Protein AF-A0A6G3U8G5-F1 (afdb_monomer_lite)

Organism: NCBI:txid2706093

Foldseek 3Di:
DDDDDDDDDDDDPDDDDDDDDDDDDDDDDDDPPDDDPDFDDWPPDTDPDPVVVVVVLVCVQVVHPPVHDDPDPDDDDHSDGPD

Secondary structure (DSSP, 8-state):
-PPP----SS--S------SS------------S--S--EEETTEEESSHHHHHHHHHHHHHT-GGG-----SSPP-------

pLDDT: mean 77.38, std 16.59, range [36.38, 94.62]

Radius of gyration: 19.88 Å; chains: 1; bounding box: 32×29×50 Å

Structure (mmCIF, N/CA/C/O backbone):
data_AF-A0A6G3U8G5-F1
#
_entry.id   AF-A0A6G3U8G5-F1
#
loop_
_atom_site.group_PDB
_atom_site.id
_atom_site.type_symbol
_atom_site.label_atom_id
_atom_site.label_alt_id
_atom_site.label_comp_id
_atom_site.label_asym_id
_atom_site.label_entity_id
_atom_site.label_seq_id
_atom_site.pdbx_PDB_ins_code
_atom_site.Cartn_x
_atom_site.Cartn_y
_atom_site.Cartn_z
_atom_site.occupancy
_atom_site.B_iso_or_equiv
_atom_site.auth_seq_id
_atom_site.auth_comp_id
_atom_site.auth_asym_id
_atom_site.auth_atom_id
_atom_site.pdbx_PDB_model_num
ATOM 1 N N . MET A 1 1 ? -18.973 1.947 22.185 1.00 36.38 1 MET A N 1
ATOM 2 C CA . MET A 1 1 ? -17.808 2.760 22.586 1.00 36.38 1 MET A CA 1
ATOM 3 C C . MET A 1 1 ? -16.565 2.067 22.068 1.00 36.38 1 MET A C 1
ATOM 5 O O . MET A 1 1 ? -16.273 0.973 22.532 1.00 36.38 1 MET A O 1
ATOM 9 N N . ALA A 1 2 ? -15.916 2.643 21.058 1.00 40.44 2 ALA A N 1
ATOM 10 C CA . ALA A 1 2 ? -14.589 2.219 20.626 1.00 40.44 2 ALA A CA 1
ATOM 11 C C . ALA A 1 2 ? -13.570 2.941 21.518 1.00 40.44 2 ALA A C 1
ATOM 13 O O . ALA A 1 2 ? -13.677 4.154 21.694 1.00 40.44 2 ALA A O 1
ATOM 14 N N . GLY A 1 3 ? -12.667 2.191 22.151 1.00 38.66 3 GLY A N 1
ATOM 15 C CA . GLY A 1 3 ? -11.613 2.758 22.988 1.00 38.66 3 GLY A CA 1
ATOM 16 C C . GLY A 1 3 ? -10.639 3.563 22.133 1.00 38.66 3 GLY A C 1
ATOM 17 O O . GLY A 1 3 ? -10.245 3.119 21.057 1.00 38.66 3 GLY A O 1
ATOM 18 N N . VAL A 1 4 ? -10.283 4.757 22.599 1.00 41.38 4 VAL A N 1
ATOM 19 C CA . VAL A 1 4 ? -9.245 5.582 21.980 1.00 41.38 4 VAL A CA 1
ATOM 20 C C . VAL A 1 4 ? -7.902 5.106 22.525 1.00 41.38 4 VAL A C 1
ATOM 22 O O . VAL A 1 4 ? -7.681 5.155 23.732 1.00 41.38 4 VAL A O 1
ATOM 25 N N . ILE A 1 5 ? -7.015 4.643 21.646 1.00 50.62 5 ILE A N 1
ATOM 26 C CA . ILE A 1 5 ? -5.613 4.375 21.984 1.00 50.62 5 ILE A CA 1
ATOM 27 C C . ILE A 1 5 ? -4.818 5.606 21.543 1.00 50.62 5 ILE A C 1
ATOM 29 O O . ILE A 1 5 ? -4.593 5.810 20.353 1.00 50.62 5 ILE A O 1
ATOM 33 N N . THR A 1 6 ? -4.437 6.462 22.490 1.00 44.66 6 THR A N 1
ATOM 34 C CA . THR A 1 6 ? -3.488 7.561 22.257 1.00 44.66 6 THR A CA 1
ATOM 35 C C . THR A 1 6 ? -2.074 7.073 22.545 1.00 44.66 6 THR A C 1
ATOM 37 O O . THR A 1 6 ? -1.803 6.625 23.656 1.00 44.66 6 THR A O 1
ATOM 40 N N . ALA A 1 7 ? -1.173 7.186 21.568 1.00 49.84 7 ALA A N 1
ATOM 41 C CA . ALA A 1 7 ? 0.249 6.906 21.742 1.00 49.84 7 ALA A CA 1
ATOM 42 C C . ALA A 1 7 ? 1.056 8.205 21.596 1.00 49.84 7 ALA A C 1
ATOM 44 O O . ALA A 1 7 ? 0.991 8.864 20.559 1.00 49.84 7 ALA A O 1
ATOM 45 N N . SER A 1 8 ? 1.831 8.553 22.623 1.00 43.62 8 SER A N 1
ATOM 46 C CA . SER A 1 8 ? 2.833 9.622 22.589 1.00 43.62 8 SER A CA 1
ATOM 47 C C . SER A 1 8 ? 4.040 9.210 23.447 1.00 43.62 8 SER A C 1
ATOM 49 O O . SER A 1 8 ? 3.895 9.105 24.660 1.00 43.62 8 SER A O 1
ATOM 51 N N . GLU A 1 9 ? 5.197 9.003 22.794 1.00 51.28 9 GLU A N 1
ATOM 52 C CA . GLU A 1 9 ? 6.565 8.796 23.350 1.00 51.28 9 GLU A CA 1
ATOM 53 C C . GLU A 1 9 ? 6.944 7.380 23.894 1.00 51.28 9 GLU A C 1
ATOM 55 O O . GLU A 1 9 ? 6.048 6.556 24.091 1.00 51.28 9 GLU A O 1
ATOM 60 N N . PRO A 1 10 ? 8.247 6.972 23.878 1.00 58.56 10 PRO A N 1
ATOM 61 C CA . PRO A 1 10 ? 8.741 5.901 23.011 1.00 58.56 10 PRO A CA 1
ATOM 62 C C . PRO A 1 10 ? 8.914 4.541 23.715 1.00 58.56 10 PRO A C 1
ATOM 64 O O . PRO A 1 10 ? 9.303 4.460 24.872 1.00 58.56 10 PRO A O 1
ATOM 67 N N . ALA A 1 11 ? 8.702 3.466 22.947 1.00 62.28 11 ALA A N 1
ATOM 68 C CA . ALA A 1 11 ? 8.919 2.062 23.319 1.00 62.28 11 ALA A CA 1
ATOM 69 C C . ALA A 1 11 ? 8.051 1.546 24.481 1.00 62.28 11 ALA A C 1
ATOM 71 O O . ALA A 1 11 ? 8.536 1.120 25.525 1.00 62.28 11 ALA A O 1
ATOM 72 N N . TRP A 1 12 ? 6.741 1.493 24.253 1.00 65.94 12 TRP A N 1
ATOM 73 C CA . TRP A 1 12 ? 5.866 0.646 25.056 1.00 65.94 12 TRP A CA 1
ATOM 74 C C . TRP A 1 12 ? 6.314 -0.814 24.887 1.00 65.94 12 TRP A C 1
ATOM 76 O O . TRP A 1 12 ? 6.119 -1.408 23.828 1.00 65.94 12 TRP A O 1
ATOM 86 N N . HIS A 1 13 ? 6.955 -1.379 25.913 1.00 72.00 13 HIS A N 1
ATOM 87 C CA . HIS A 1 13 ? 7.229 -2.819 25.993 1.00 72.00 13 HIS A CA 1
ATOM 88 C C . HIS A 1 13 ? 5.958 -3.622 26.288 1.00 72.00 13 HIS A C 1
ATOM 90 O O . HIS A 1 13 ? 5.901 -4.821 26.027 1.00 72.00 13 HIS A O 1
ATOM 96 N N . GLU A 1 14 ? 4.934 -2.948 26.809 1.00 78.44 14 GLU A N 1
ATOM 97 C CA . GLU A 1 14 ? 3.665 -3.536 27.205 1.00 78.44 14 GLU A CA 1
ATOM 98 C C . GLU A 1 14 ? 2.501 -2.686 26.682 1.00 78.44 14 GLU A C 1
ATOM 100 O O . GLU A 1 14 ? 2.566 -1.457 26.677 1.00 78.44 14 GLU A O 1
ATOM 105 N N . LEU A 1 15 ? 1.424 -3.349 26.253 1.00 83.56 15 LEU A N 1
ATOM 106 C CA . LEU A 1 15 ? 0.179 -2.723 25.807 1.00 83.56 15 LEU A CA 1
ATOM 107 C C . LEU A 1 15 ? -0.990 -3.367 26.571 1.00 83.56 15 LEU A C 1
ATOM 109 O O . LEU A 1 15 ? -1.483 -4.415 26.142 1.00 83.56 15 LEU A O 1
ATOM 113 N N . PRO A 1 16 ? -1.425 -2.802 27.712 1.00 83.75 16 PRO A N 1
ATOM 114 C CA . PRO A 1 16 ? -2.542 -3.360 28.463 1.00 83.75 16 PRO A CA 1
ATOM 115 C C . PRO A 1 16 ? -3.845 -3.221 27.663 1.00 83.75 16 PRO A C 1
ATOM 117 O O . PRO A 1 16 ? -4.173 -2.146 27.162 1.00 83.75 16 PRO A O 1
ATOM 120 N N . LEU A 1 17 ? -4.604 -4.315 27.558 1.00 86.50 17 LEU A N 1
ATOM 121 C CA . LEU A 1 17 ? -5.892 -4.364 26.864 1.00 86.50 17 LEU A CA 1
ATOM 122 C C . LEU A 1 17 ? -6.994 -4.763 27.850 1.00 86.50 17 LEU A C 1
ATOM 124 O O . LEU A 1 17 ? -6.997 -5.877 28.367 1.00 86.50 17 LEU A O 1
ATOM 128 N N . GLU A 1 18 ? -7.961 -3.875 28.082 1.00 91.62 18 GLU A N 1
ATOM 129 C CA . GLU A 1 18 ? -9.165 -4.190 28.856 1.00 91.62 18 GLU A CA 1
ATOM 130 C C . 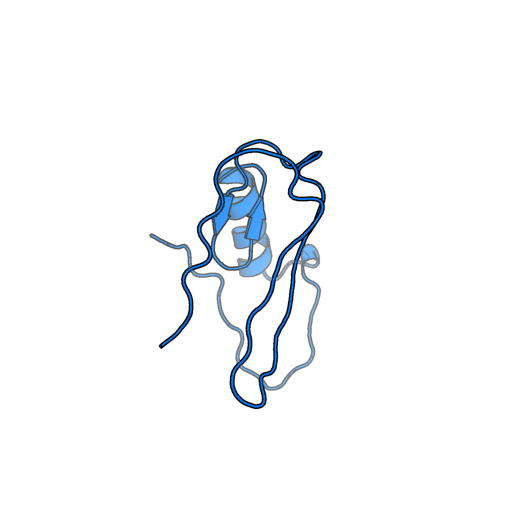GLU A 1 18 ? -10.317 -4.546 27.907 1.00 91.62 18 GLU A C 1
ATOM 132 O O . GLU A 1 18 ? -10.709 -3.748 27.053 1.00 91.62 18 GLU A O 1
ATOM 137 N N . VAL A 1 19 ? -10.891 -5.743 28.062 1.00 92.00 19 VAL A N 1
ATOM 138 C CA . VAL A 1 19 ? -11.989 -6.220 27.213 1.00 92.00 19 VAL A CA 1
ATOM 139 C C . VAL A 1 19 ? -13.135 -6.754 28.079 1.00 92.00 19 VAL A C 1
ATOM 141 O O . VAL A 1 19 ? -12.973 -7.717 28.818 1.00 92.00 19 VAL A O 1
ATOM 144 N N . ARG A 1 20 ? -14.322 -6.133 27.982 1.00 90.31 20 ARG A N 1
ATOM 145 C CA . ARG A 1 20 ? -15.488 -6.419 28.854 1.00 90.31 20 ARG A CA 1
ATOM 146 C C . ARG A 1 20 ? -16.508 -7.415 28.280 1.00 90.31 20 ARG A C 1
ATOM 148 O O . ARG A 1 20 ? -17.467 -7.772 28.956 1.00 90.31 20 ARG A O 1
ATOM 155 N N . LYS A 1 21 ? -16.354 -7.805 27.014 1.00 92.88 21 LYS A N 1
ATOM 156 C CA . LYS A 1 21 ? -17.216 -8.727 26.248 1.00 92.88 21 LYS A CA 1
ATOM 157 C C . LYS A 1 21 ? -16.352 -9.452 25.207 1.00 92.88 21 LYS A C 1
ATOM 159 O O . LYS A 1 21 ? -15.274 -8.948 24.913 1.00 92.88 21 LYS A O 1
ATOM 164 N N . PRO A 1 22 ? -16.789 -10.568 24.599 1.00 94.19 22 PRO A N 1
ATOM 165 C CA . PRO A 1 22 ? -16.026 -11.200 23.523 1.00 94.19 22 PRO A CA 1
ATOM 166 C C . PRO A 1 22 ? -15.645 -10.196 22.422 1.00 94.19 22 PRO A C 1
ATOM 168 O O . PRO A 1 22 ? -16.513 -9.506 21.886 1.00 94.19 22 PRO A O 1
ATOM 171 N N . ALA A 1 23 ? -14.351 -10.103 22.104 1.00 91.94 23 ALA A N 1
ATOM 172 C CA . ALA A 1 23 ? -13.814 -9.176 21.110 1.00 91.94 23 ALA A CA 1
ATOM 173 C C . ALA A 1 23 ? -12.865 -9.886 20.139 1.00 91.94 23 ALA A C 1
ATOM 175 O O . ALA A 1 23 ? -12.212 -10.868 20.488 1.00 91.94 23 ALA A O 1
ATOM 176 N N . ARG A 1 24 ? -12.780 -9.355 18.916 1.00 94.62 24 ARG A N 1
ATOM 177 C CA . ARG A 1 24 ? -11.805 -9.753 17.895 1.00 94.62 24 ARG A CA 1
ATOM 178 C C . ARG A 1 24 ? -10.891 -8.560 17.649 1.00 94.62 24 ARG A C 1
ATOM 180 O O . ARG A 1 24 ? -11.381 -7.486 17.312 1.00 94.62 24 ARG A O 1
ATOM 187 N N . LEU A 1 25 ? -9.593 -8.747 17.857 1.00 90.12 25 LEU A N 1
ATOM 188 C CA . LEU A 1 25 ? -8.584 -7.689 17.798 1.00 90.12 25 LEU A CA 1
ATOM 189 C C . LEU A 1 25 ? -7.455 -8.097 16.846 1.00 90.12 25 LEU A C 1
ATOM 191 O O . LEU A 1 25 ? -7.133 -9.279 16.739 1.00 90.12 25 LEU A O 1
ATOM 195 N N . MET A 1 26 ? -6.859 -7.108 16.178 1.00 91.69 26 MET A N 1
ATOM 196 C CA . MET A 1 26 ? -5.652 -7.261 15.365 1.00 91.69 26 MET A CA 1
ATOM 197 C C . MET A 1 26 ? -4.664 -6.165 15.765 1.00 91.69 26 MET A C 1
ATOM 199 O O . MET A 1 26 ? -4.985 -4.982 15.669 1.00 91.69 26 MET A O 1
ATOM 203 N N . LEU A 1 27 ? -3.477 -6.567 16.222 1.00 88.81 27 LEU A N 1
ATOM 204 C CA . LEU A 1 27 ? -2.366 -5.666 16.516 1.00 88.81 27 LEU A CA 1
ATOM 205 C C . LEU A 1 27 ? -1.375 -5.720 15.351 1.00 88.81 27 LEU A C 1
ATOM 207 O O . LEU A 1 27 ? -0.900 -6.798 14.998 1.00 88.81 27 LEU A O 1
ATOM 211 N N . ILE A 1 28 ? -1.077 -4.564 14.758 1.00 86.38 28 ILE A N 1
ATOM 212 C CA . ILE A 1 28 ? -0.103 -4.425 13.669 1.00 86.38 28 ILE A CA 1
ATOM 213 C C . ILE A 1 28 ? 1.027 -3.535 14.176 1.00 86.38 28 ILE A C 1
ATOM 215 O O . ILE A 1 28 ? 0.788 -2.394 14.565 1.00 86.38 28 ILE A O 1
ATOM 219 N N . GLY A 1 29 ? 2.248 -4.063 14.175 1.00 83.62 29 GLY A N 1
ATOM 220 C CA . GLY A 1 29 ? 3.463 -3.345 14.548 1.00 83.62 29 GLY A CA 1
ATOM 221 C C . GLY A 1 29 ? 4.585 -3.613 13.549 1.00 83.62 29 GLY A C 1
ATOM 222 O O . GLY A 1 29 ? 4.513 -4.551 12.756 1.00 83.62 29 GLY A O 1
ATOM 223 N N . GLY A 1 30 ? 5.623 -2.785 13.586 1.00 79.44 30 GLY A N 1
ATOM 224 C CA . GLY A 1 30 ? 6.800 -2.913 12.733 1.00 79.44 30 GLY A CA 1
ATOM 225 C C . GLY A 1 30 ? 7.869 -1.903 13.130 1.00 79.44 30 GLY A C 1
ATOM 226 O O . GLY A 1 30 ? 7.569 -0.889 13.764 1.00 79.44 30 GLY A O 1
ATOM 227 N N . GLU A 1 31 ? 9.124 -2.178 12.781 1.00 76.75 31 GLU A N 1
ATOM 228 C CA . GLU A 1 31 ? 10.193 -1.205 12.985 1.00 76.75 31 GLU A CA 1
ATOM 229 C C . GLU A 1 31 ? 9.962 0.030 12.107 1.00 76.75 31 GLU A C 1
ATOM 231 O O . GLU A 1 31 ? 9.722 -0.081 10.907 1.00 76.75 31 GLU A O 1
ATOM 236 N N . GLY A 1 32 ? 10.131 1.226 12.672 1.00 68.12 32 GLY A N 1
ATOM 237 C CA . GLY A 1 32 ? 10.157 2.469 11.890 1.00 68.12 32 GLY A CA 1
ATOM 238 C C . GLY A 1 32 ? 11.437 2.654 11.058 1.00 68.12 32 GLY A C 1
ATOM 239 O O . GLY A 1 32 ? 11.678 3.744 10.538 1.00 68.12 32 GLY A O 1
ATOM 240 N N . ARG A 1 33 ? 12.311 1.640 10.975 1.00 50.81 33 ARG A N 1
ATOM 241 C CA . ARG A 1 33 ? 13.626 1.740 10.333 1.00 50.81 33 ARG A CA 1
ATOM 242 C C . ARG A 1 33 ? 13.492 1.594 8.816 1.00 50.81 33 ARG A C 1
ATOM 244 O O . ARG A 1 33 ? 13.211 0.515 8.314 1.00 50.81 33 ARG A O 1
ATOM 251 N N . GLY A 1 34 ? 13.768 2.675 8.084 1.00 52.44 34 GLY A N 1
ATOM 252 C CA . GLY A 1 34 ? 14.079 2.610 6.648 1.00 52.44 34 GLY A CA 1
ATOM 253 C C . GLY A 1 34 ? 13.003 3.100 5.679 1.00 52.44 34 GLY A C 1
ATOM 254 O O . GLY A 1 34 ? 13.255 3.099 4.478 1.00 52.44 34 GLY A O 1
ATOM 255 N N . LEU A 1 35 ? 11.851 3.576 6.156 1.00 53.62 35 LEU A N 1
ATOM 256 C CA . LEU A 1 35 ? 10.935 4.331 5.299 1.00 53.62 35 LEU A CA 1
ATOM 257 C C . LEU A 1 35 ? 11.507 5.752 5.120 1.00 53.62 35 LEU A C 1
ATOM 259 O O . LEU A 1 35 ? 11.606 6.476 6.119 1.00 53.62 35 LEU A O 1
ATOM 263 N N . PRO A 1 36 ? 11.943 6.190 3.916 1.00 57.69 36 PRO A N 1
ATOM 264 C CA . PRO A 1 36 ? 12.209 7.604 3.678 1.00 57.69 36 PRO A CA 1
ATOM 265 C C . PRO A 1 36 ? 11.018 8.431 4.174 1.00 57.69 36 PRO A C 1
ATOM 267 O O . PRO A 1 36 ? 9.864 8.065 3.967 1.00 57.69 36 PRO A O 1
ATOM 270 N N . ARG A 1 37 ? 11.3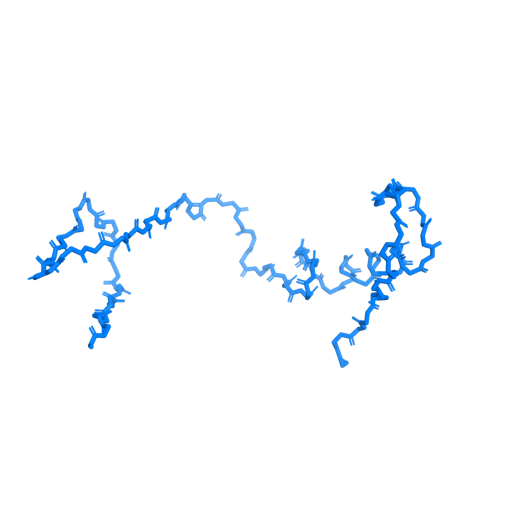11 9.541 4.865 1.00 57.66 37 ARG A N 1
ATOM 271 C CA . ARG A 1 37 ? 10.351 10.364 5.633 1.00 57.66 37 ARG A CA 1
ATOM 272 C C . ARG A 1 37 ? 9.109 10.844 4.859 1.00 57.66 37 ARG A C 1
ATOM 274 O O . ARG A 1 37 ? 8.209 11.402 5.475 1.00 57.66 37 ARG A O 1
ATOM 281 N N . ALA A 1 38 ? 9.037 10.630 3.549 1.00 59.06 38 ALA A N 1
ATOM 282 C CA . ALA A 1 38 ? 7.857 10.862 2.739 1.00 59.06 38 ALA A CA 1
ATOM 283 C C . ALA A 1 38 ? 7.676 9.698 1.754 1.00 59.06 38 ALA A C 1
ATOM 285 O O . ALA A 1 38 ? 8.379 9.608 0.753 1.00 59.06 38 ALA A O 1
ATOM 286 N N . HIS A 1 39 ? 6.722 8.812 2.035 1.00 66.88 39 HIS A N 1
ATOM 287 C CA . HIS A 1 39 ? 6.128 7.972 1.002 1.00 66.88 39 HIS A CA 1
ATOM 288 C C . HIS A 1 39 ? 4.866 8.658 0.517 1.00 66.88 39 HIS A C 1
ATOM 290 O O . HIS A 1 39 ? 3.992 9.014 1.310 1.00 66.88 39 HIS A O 1
ATOM 296 N N . LEU A 1 40 ? 4.773 8.852 -0.790 1.00 74.19 40 LEU A N 1
ATOM 297 C CA . LEU A 1 40 ? 3.586 9.414 -1.400 1.00 74.19 40 LEU A CA 1
ATOM 298 C C . LEU A 1 40 ? 2.665 8.258 -1.784 1.00 74.19 40 LEU A C 1
ATOM 300 O O . LEU A 1 40 ? 2.958 7.486 -2.697 1.00 74.19 40 LEU A O 1
ATOM 304 N N . VAL A 1 41 ? 1.563 8.136 -1.045 1.00 78.69 41 VAL A N 1
ATOM 305 C CA . VAL A 1 41 ? 0.505 7.164 -1.323 1.00 78.69 41 VAL A CA 1
ATOM 306 C C . VAL A 1 41 ? -0.509 7.815 -2.258 1.00 78.69 41 VAL A C 1
ATOM 308 O O . VAL A 1 41 ? -1.179 8.780 -1.889 1.00 78.69 41 VAL A O 1
ATOM 311 N N . ARG A 1 42 ? -0.629 7.293 -3.480 1.00 76.81 42 ARG A N 1
ATOM 312 C CA . ARG A 1 42 ? -1.649 7.702 -4.456 1.00 76.81 42 ARG A CA 1
ATOM 313 C C . ARG A 1 42 ? -2.381 6.475 -4.961 1.00 76.81 42 ARG A C 1
ATOM 315 O O . ARG A 1 42 ? -1.867 5.733 -5.797 1.00 76.81 42 ARG A O 1
ATOM 322 N N . CYS A 1 43 ? -3.601 6.287 -4.466 1.00 82.25 43 CYS A N 1
ATOM 323 C CA . CYS A 1 43 ? -4.406 5.099 -4.743 1.00 82.25 43 CYS A CA 1
ATOM 324 C C . CYS A 1 43 ? -3.606 3.825 -4.404 1.00 82.25 43 CYS A C 1
ATOM 326 O O . CYS A 1 43 ? -3.259 3.621 -3.246 1.00 82.25 43 CYS A O 1
ATOM 328 N N . ASN A 1 44 ? -3.270 3.014 -5.411 1.00 87.62 44 ASN A N 1
ATOM 329 C CA . ASN A 1 44 ? -2.546 1.749 -5.258 1.00 87.62 44 ASN A CA 1
ATOM 330 C C . ASN A 1 44 ? -1.024 1.883 -5.458 1.00 87.62 44 ASN A C 1
ATOM 332 O O . ASN A 1 44 ? -0.325 0.875 -5.535 1.00 87.62 44 ASN A O 1
ATOM 336 N N . PHE A 1 45 ? -0.503 3.107 -5.581 1.00 87.06 45 PHE A N 1
ATOM 337 C CA . PHE A 1 45 ? 0.923 3.368 -5.763 1.00 87.06 45 PHE A CA 1
ATOM 338 C C . PHE A 1 45 ? 1.518 3.968 -4.493 1.00 87.06 45 PHE A C 1
ATOM 340 O O . PHE A 1 45 ? 1.043 4.991 -4.000 1.00 87.06 45 PHE A O 1
ATOM 347 N N . VAL A 1 46 ? 2.580 3.340 -3.993 1.00 86.62 46 VAL A N 1
ATOM 348 C CA . VAL A 1 46 ? 3.408 3.863 -2.904 1.00 86.62 46 VAL A CA 1
ATOM 349 C C . VAL A 1 46 ? 4.806 4.069 -3.467 1.00 86.62 46 VAL A C 1
ATOM 351 O O . VAL A 1 46 ? 5.525 3.106 -3.724 1.00 86.62 46 VAL A O 1
ATOM 354 N N . GLY A 1 47 ? 5.154 5.327 -3.722 1.00 84.94 47 GLY A N 1
ATOM 355 C CA . GLY A 1 47 ? 6.454 5.726 -4.261 1.00 84.94 47 GLY A CA 1
ATOM 356 C C . GLY A 1 47 ? 7.227 6.614 -3.294 1.00 84.94 47 GLY A C 1
ATOM 357 O O . GLY A 1 47 ? 6.709 7.038 -2.256 1.00 84.94 47 GLY A O 1
ATOM 358 N N . ARG A 1 48 ? 8.472 6.917 -3.653 1.00 85.62 48 ARG A N 1
ATOM 359 C CA . ARG A 1 48 ? 9.306 7.916 -2.970 1.00 85.62 48 ARG A CA 1
ATOM 360 C C . ARG A 1 48 ? 8.822 9.337 -3.256 1.00 85.62 48 ARG A C 1
ATOM 362 O O . ARG A 1 48 ? 8.949 10.214 -2.412 1.00 85.62 48 ARG A O 1
ATOM 369 N N . ASP A 1 49 ? 8.243 9.556 -4.434 1.00 86.00 49 ASP A N 1
ATOM 370 C CA . ASP A 1 49 ? 7.731 10.852 -4.866 1.00 86.00 49 ASP A CA 1
ATOM 371 C C . ASP A 1 49 ? 6.558 10.725 -5.862 1.00 86.00 49 ASP A C 1
ATOM 373 O O . ASP A 1 49 ? 6.081 9.634 -6.209 1.00 86.00 49 ASP A O 1
ATOM 377 N N . ARG A 1 50 ? 6.056 11.884 -6.310 1.00 85.88 50 ARG A N 1
ATOM 378 C CA . ARG A 1 50 ? 4.967 11.983 -7.291 1.00 85.88 50 ARG A CA 1
ATOM 379 C C . ARG A 1 50 ? 5.374 11.478 -8.675 1.00 85.88 50 ARG A C 1
ATOM 381 O O . ARG A 1 50 ? 4.542 10.855 -9.331 1.00 85.88 50 ARG A O 1
ATOM 388 N N . ALA A 1 51 ? 6.614 11.717 -9.100 1.00 89.12 51 ALA A N 1
ATOM 389 C CA . ALA A 1 51 ? 7.086 11.331 -10.425 1.00 89.12 51 ALA A CA 1
ATOM 390 C C . ALA A 1 51 ? 7.091 9.806 -10.580 1.00 89.12 51 ALA A C 1
ATOM 392 O O . AL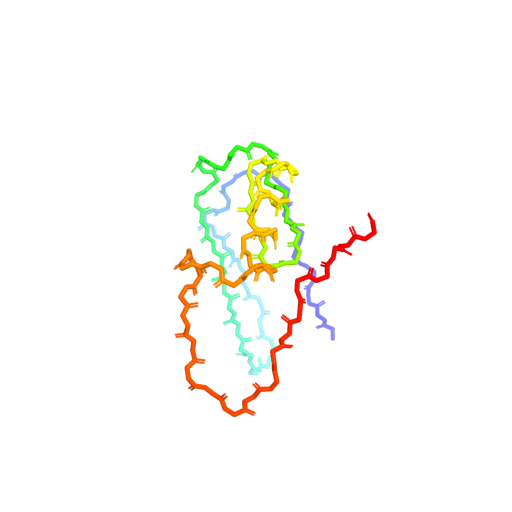A A 1 51 ? 6.608 9.290 -11.587 1.00 89.12 51 ALA A O 1
ATOM 393 N N . GLU A 1 52 ? 7.526 9.070 -9.557 1.00 89.69 52 GLU A N 1
ATOM 394 C CA . GLU A 1 52 ? 7.460 7.606 -9.557 1.00 89.69 52 GLU A CA 1
ATOM 395 C C . GLU A 1 52 ? 6.031 7.085 -9.683 1.00 89.69 52 GLU A C 1
ATOM 397 O O . GLU A 1 52 ? 5.762 6.163 -10.459 1.00 89.69 52 GLU A O 1
ATOM 402 N N . SER A 1 53 ? 5.107 7.702 -8.947 1.00 89.19 53 SER A N 1
ATOM 403 C CA . SER A 1 53 ? 3.690 7.343 -9.001 1.00 89.19 53 SER A CA 1
ATOM 404 C C . S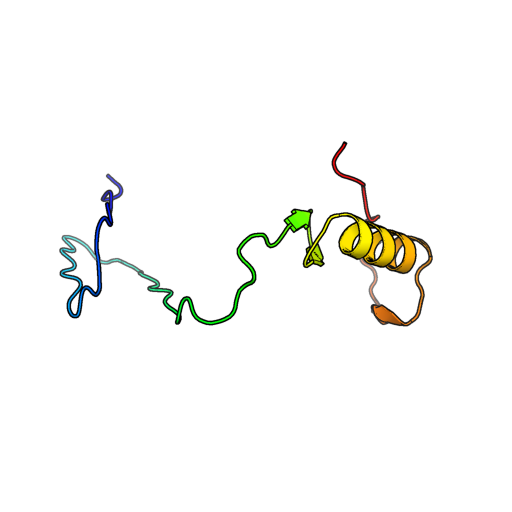ER A 1 53 ? 3.088 7.642 -10.377 1.00 89.19 53 SER A C 1
ATOM 406 O O . SER A 1 53 ? 2.291 6.854 -10.882 1.00 89.19 53 SER A O 1
ATOM 408 N N . ASP A 1 54 ? 3.481 8.744 -11.020 1.00 89.12 54 ASP A N 1
ATOM 409 C CA . ASP A 1 54 ? 3.010 9.103 -12.360 1.00 89.12 54 ASP A CA 1
ATOM 410 C C . ASP A 1 54 ? 3.573 8.172 -13.444 1.00 89.12 54 ASP A C 1
ATOM 412 O O . ASP A 1 54 ? 2.827 7.765 -14.339 1.00 89.12 54 ASP A O 1
ATOM 416 N N . VAL A 1 55 ? 4.839 7.752 -13.335 1.00 91.56 55 VAL A N 1
ATOM 417 C CA . VAL A 1 55 ? 5.433 6.733 -14.219 1.00 91.56 55 VAL A CA 1
ATOM 418 C C . VAL A 1 55 ? 4.711 5.396 -14.064 1.00 91.56 55 VAL A C 1
ATOM 420 O O . VAL A 1 55 ? 4.343 4.779 -15.066 1.00 91.56 55 VAL A O 1
ATOM 423 N N . ALA A 1 56 ? 4.464 4.957 -12.826 1.00 90.94 56 ALA A N 1
ATOM 424 C CA . ALA A 1 56 ? 3.726 3.727 -12.546 1.00 90.94 56 ALA A CA 1
ATOM 425 C C . ALA A 1 56 ? 2.287 3.792 -13.087 1.00 90.94 56 ALA A C 1
ATOM 427 O O . ALA A 1 56 ? 1.831 2.865 -13.753 1.00 90.94 56 ALA A O 1
ATOM 428 N N . ARG A 1 57 ? 1.596 4.920 -12.895 1.00 88.56 57 ARG A N 1
ATOM 429 C CA . ARG A 1 57 ? 0.250 5.153 -13.434 1.00 88.56 57 ARG A CA 1
ATOM 430 C C . ARG A 1 57 ? 0.226 5.117 -14.961 1.00 88.56 57 ARG A C 1
ATOM 432 O O . ARG A 1 57 ? -0.670 4.505 -15.536 1.00 88.56 57 ARG A O 1
ATOM 439 N N . ALA A 1 58 ? 1.188 5.759 -15.625 1.00 90.00 58 ALA A N 1
ATOM 440 C CA . ALA A 1 58 ? 1.281 5.758 -17.085 1.00 90.00 58 ALA A CA 1
ATOM 441 C C . ALA A 1 58 ? 1.566 4.353 -17.641 1.00 90.00 58 ALA A C 1
ATOM 443 O O . ALA A 1 58 ? 1.013 3.974 -18.671 1.00 90.00 58 ALA A O 1
ATOM 444 N N . SER A 1 59 ? 2.392 3.579 -16.938 1.00 91.69 59 SER A N 1
ATOM 445 C CA . SER A 1 59 ? 2.689 2.176 -17.243 1.00 91.69 59 SER A CA 1
ATOM 446 C C . SER A 1 59 ? 1.437 1.295 -17.124 1.00 91.69 59 SER A C 1
ATOM 448 O O . SER A 1 59 ? 1.076 0.604 -18.081 1.00 91.69 59 SER A O 1
ATOM 450 N N . LEU A 1 60 ? 0.661 1.450 -16.043 1.00 90.19 60 LEU A N 1
ATOM 451 C CA . LEU A 1 60 ? -0.624 0.766 -15.872 1.00 90.19 60 LEU A CA 1
ATOM 452 C C . LEU A 1 60 ? -1.647 1.185 -16.945 1.00 90.19 60 LEU A C 1
ATOM 454 O O . LEU A 1 60 ? -2.327 0.342 -17.524 1.00 90.19 60 LEU A O 1
ATOM 458 N N . ALA A 1 61 ? -1.736 2.479 -17.264 1.00 88.69 61 ALA A N 1
ATOM 459 C CA . ALA A 1 61 ? -2.658 2.995 -18.279 1.00 88.69 61 ALA A CA 1
ATOM 460 C C . ALA A 1 61 ? -2.376 2.437 -19.685 1.00 88.69 61 ALA A C 1
ATOM 462 O O . ALA A 1 61 ? -3.315 2.161 -20.429 1.00 88.69 61 ALA A O 1
ATOM 463 N N . ARG A 1 62 ? -1.100 2.232 -20.034 1.00 90.12 62 ARG A N 1
ATOM 464 C CA . ARG A 1 62 ? -0.691 1.604 -21.302 1.00 90.12 62 ARG A CA 1
ATOM 465 C C . ARG A 1 62 ? -0.768 0.077 -21.288 1.00 90.12 62 ARG A C 1
ATOM 467 O O . ARG A 1 62 ? -0.576 -0.523 -22.340 1.00 90.12 62 ARG A O 1
ATOM 474 N N . ARG A 1 63 ? -1.056 -0.540 -20.134 1.00 88.00 63 ARG A N 1
ATOM 475 C CA . ARG A 1 63 ? -1.064 -2.000 -19.943 1.00 88.00 63 ARG A CA 1
ATOM 476 C C . ARG A 1 63 ? 0.255 -2.654 -20.364 1.00 88.00 63 ARG A C 1
ATOM 478 O O . ARG A 1 63 ? 0.253 -3.691 -21.029 1.00 88.00 63 ARG A O 1
ATOM 485 N N . ASP A 1 64 ? 1.370 -2.016 -20.015 1.00 88.94 64 ASP A N 1
ATOM 486 C CA . ASP A 1 64 ? 2.677 -2.632 -20.228 1.00 88.94 64 ASP A CA 1
ATOM 487 C C . ASP A 1 64 ? 2.915 -3.804 -19.257 1.00 88.94 64 ASP A C 1
ATOM 489 O O . ASP A 1 64 ? 2.155 -4.035 -18.312 1.00 88.94 64 ASP A O 1
ATOM 493 N N . ASP A 1 65 ? 3.967 -4.581 -19.511 1.00 91.31 65 ASP A N 1
ATOM 494 C CA . ASP A 1 65 ? 4.177 -5.865 -18.837 1.00 91.31 65 ASP A CA 1
ATOM 495 C C . ASP A 1 65 ? 4.594 -5.730 -17.358 1.00 91.31 65 ASP A C 1
ATOM 497 O O . ASP A 1 65 ? 4.631 -6.728 -16.639 1.00 91.31 65 ASP A O 1
ATOM 501 N N . ARG A 1 66 ? 4.850 -4.508 -16.857 1.00 92.88 66 ARG A N 1
ATOM 502 C CA . ARG A 1 66 ? 5.283 -4.258 -15.469 1.00 92.88 66 ARG A CA 1
ATOM 503 C C . ARG A 1 66 ? 4.274 -4.753 -14.429 1.00 92.88 66 ARG A C 1
ATOM 505 O O . ARG A 1 66 ? 4.677 -5.162 -13.343 1.00 92.88 66 ARG A O 1
ATOM 512 N N . PHE A 1 67 ? 2.981 -4.682 -14.744 1.00 90.19 67 PHE A N 1
ATOM 513 C CA . PHE A 1 67 ? 1.888 -5.083 -13.846 1.00 90.19 67 PHE A CA 1
ATOM 514 C C . PHE A 1 67 ? 1.334 -6.480 -14.151 1.00 90.19 67 PHE A C 1
ATOM 516 O O . PHE A 1 67 ? 0.439 -6.952 -13.451 1.00 90.19 67 PHE A O 1
ATOM 523 N N . GLY A 1 68 ? 1.866 -7.145 -15.181 1.00 90.12 68 GLY A N 1
ATOM 524 C CA . GLY A 1 68 ? 1.351 -8.416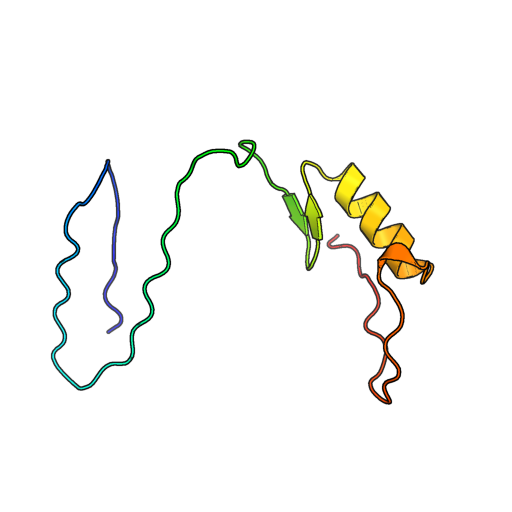 -15.676 1.00 90.12 68 GLY A CA 1
ATOM 525 C C . GLY A 1 68 ? -0.035 -8.306 -16.322 1.00 90.12 68 GLY A C 1
ATOM 526 O O . GLY A 1 68 ? -0.575 -7.223 -16.555 1.00 90.12 68 GLY A O 1
ATOM 527 N N . ARG A 1 69 ? -0.614 -9.467 -16.637 1.00 88.81 69 ARG A N 1
ATOM 528 C CA . ARG A 1 69 ? -1.975 -9.603 -17.171 1.00 88.81 69 ARG A CA 1
ATOM 529 C C . ARG A 1 69 ? -2.732 -10.615 -16.328 1.00 88.81 69 ARG A C 1
ATOM 531 O O . ARG A 1 69 ? -2.193 -11.666 -15.996 1.00 88.81 69 ARG A O 1
ATOM 538 N N . VAL A 1 70 ? -3.975 -10.289 -16.003 1.00 89.12 70 VAL A N 1
ATOM 539 C CA . VAL A 1 70 ? -4.886 -11.183 -15.291 1.00 89.12 70 VAL A CA 1
ATOM 540 C C . VAL A 1 70 ? -5.988 -11.568 -16.263 1.00 89.12 70 VAL A C 1
ATOM 542 O O . VAL A 1 70 ? -6.687 -10.691 -16.767 1.00 89.12 70 VAL A O 1
ATOM 545 N N . ASP A 1 71 ? -6.116 -12.863 -16.540 1.00 91.19 71 ASP A N 1
ATOM 546 C CA . ASP A 1 71 ? -7.232 -13.395 -17.317 1.00 91.19 71 ASP A CA 1
ATOM 547 C C . ASP A 1 71 ? -8.477 -13.434 -16.424 1.00 91.19 71 ASP A C 1
ATOM 549 O O . ASP A 1 71 ? -8.571 -14.221 -15.480 1.00 91.19 71 ASP A O 1
ATOM 553 N N . THR A 1 72 ? -9.386 -12.486 -16.635 1.00 90.38 72 THR A N 1
ATOM 554 C CA . THR A 1 72 ? -10.577 -12.310 -15.807 1.00 90.38 72 THR A CA 1
ATOM 555 C C . THR A 1 72 ? -11.724 -11.734 -16.622 1.00 90.38 72 THR A C 1
ATOM 557 O O . THR A 1 72 ? -11.527 -10.918 -17.521 1.00 90.38 72 THR A O 1
ATOM 560 N N . SER A 1 73 ? -12.947 -12.128 -16.266 1.00 93.56 73 SER A N 1
ATOM 561 C CA . SER A 1 73 ? -14.177 -11.546 -16.806 1.00 93.56 73 SER A CA 1
ATOM 562 C C . SER A 1 73 ? -14.555 -10.218 -16.143 1.00 93.56 73 SER A C 1
ATOM 564 O O . SER A 1 73 ? -15.536 -9.591 -16.543 1.00 93.56 73 SER A O 1
ATOM 566 N N . LEU A 1 74 ? -13.839 -9.804 -15.092 1.00 91.81 74 LEU A N 1
ATOM 567 C CA . LEU A 1 74 ? -14.113 -8.550 -14.401 1.00 91.81 74 LEU A CA 1
ATOM 568 C C . LEU A 1 74 ? -13.689 -7.348 -15.257 1.00 91.81 74 LEU A C 1
ATOM 570 O O . LEU A 1 74 ? -12.669 -7.404 -15.949 1.00 91.81 74 LEU A O 1
ATOM 574 N N . PRO A 1 75 ? -14.441 -6.234 -15.203 1.00 86.69 75 PRO A N 1
ATOM 575 C CA . PRO A 1 75 ? -14.074 -5.033 -15.932 1.00 86.69 75 PRO A CA 1
ATOM 576 C C . PRO A 1 75 ? -12.751 -4.462 -15.411 1.00 86.69 75 PRO A C 1
ATOM 578 O O . PRO A 1 75 ? -12.459 -4.481 -14.216 1.00 86.69 75 PRO A O 1
ATOM 581 N N . TYR A 1 76 ? -11.958 -3.908 -16.326 1.00 85.81 76 TYR A N 1
ATOM 582 C CA . TYR A 1 76 ? -10.708 -3.241 -15.980 1.00 85.81 76 TYR A CA 1
ATOM 583 C C . TYR A 1 76 ? -10.973 -1.902 -15.281 1.00 85.81 76 TYR A C 1
ATOM 585 O O . TYR A 1 76 ? -11.607 -1.019 -15.860 1.00 85.81 76 TYR A O 1
ATOM 593 N N . THR A 1 77 ? -10.424 -1.719 -14.079 1.00 83.88 77 THR A N 1
ATOM 594 C CA . THR A 1 77 ? -10.445 -0.428 -13.378 1.00 83.88 77 THR A CA 1
ATOM 595 C C . THR A 1 77 ? -9.316 0.464 -13.903 1.00 83.88 77 THR A C 1
ATOM 597 O O . THR A 1 77 ? -8.144 0.133 -13.708 1.00 83.88 77 THR A O 1
ATOM 600 N N . PRO A 1 78 ? -9.616 1.598 -14.560 1.00 77.06 78 PRO A N 1
ATOM 601 C CA . PRO A 1 78 ? -8.585 2.487 -15.072 1.00 77.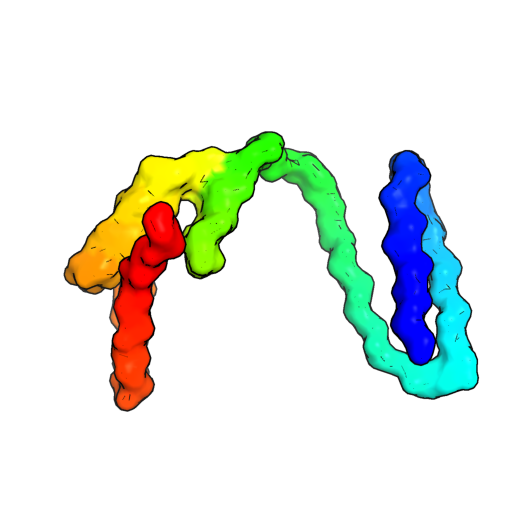06 78 PRO A CA 1
ATOM 602 C C . PRO A 1 78 ? -7.812 3.172 -13.940 1.00 77.06 78 PRO A C 1
ATOM 604 O O . PRO A 1 78 ? -8.340 3.453 -12.864 1.00 77.06 78 PRO A O 1
ATOM 607 N N . ALA A 1 79 ? -6.549 3.495 -14.216 1.00 74.31 79 ALA A N 1
ATOM 608 C CA . ALA A 1 79 ? -5.698 4.245 -13.305 1.00 74.31 79 ALA A CA 1
ATOM 609 C C . ALA A 1 79 ? -6.081 5.740 -13.318 1.00 74.31 79 ALA A C 1
ATOM 611 O O . ALA A 1 79 ? -5.455 6.550 -14.009 1.00 74.31 79 ALA A O 1
ATOM 612 N N . SER A 1 80 ? -7.132 6.109 -12.583 1.00 67.69 80 SER A N 1
ATOM 613 C CA . SER A 1 80 ? -7.540 7.510 -12.427 1.00 67.69 80 SER A CA 1
ATOM 614 C C . SER A 1 80 ? -6.483 8.292 -11.646 1.00 67.69 80 SER A C 1
ATOM 616 O O . SER A 1 80 ? -5.994 7.837 -10.612 1.00 67.69 80 SER A O 1
ATOM 618 N N . ALA A 1 81 ? -6.112 9.475 -12.138 1.00 57.91 81 ALA A N 1
ATOM 619 C CA . ALA A 1 81 ? -5.282 10.386 -11.361 1.00 57.91 81 ALA A CA 1
ATOM 620 C C . ALA A 1 81 ? -6.143 11.000 -10.243 1.00 57.91 81 ALA A C 1
ATOM 622 O O . ALA A 1 81 ? -7.225 11.506 -10.544 1.00 57.91 81 ALA A O 1
ATOM 623 N N . PRO A 1 82 ? -5.707 10.981 -8.970 1.00 54.56 82 PRO A N 1
ATOM 624 C CA . PRO A 1 82 ? -6.293 11.869 -7.980 1.00 54.56 82 PRO A CA 1
ATOM 625 C C . PRO A 1 82 ? -5.858 13.286 -8.364 1.00 54.56 82 PRO A C 1
ATOM 627 O O . PRO A 1 82 ? -4.651 13.537 -8.357 1.00 54.56 82 PRO A O 1
ATOM 630 N N . PHE A 1 83 ? -6.847 14.084 -8.787 1.00 54.84 83 PHE A N 1
ATOM 631 C CA . PHE A 1 83 ? -6.853 15.524 -9.095 1.00 54.84 83 PHE A CA 1
ATOM 632 C C . PHE A 1 83 ? -5.536 16.124 -9.625 1.00 54.84 83 PHE A C 1
ATOM 634 O O . PHE A 1 83 ? -4.555 16.281 -8.859 1.00 54.84 83 PHE A O 1
#

Sequence (83 aa):
MAGVITASEPAWHELPLEVRKPARLMLIGGEGRGLPRAHLVRCNFVGRDRAESDVARASLARRDDRFGRVDTSLPYTPASAPF